Protein AF-A0A7S3ATC3-F1 (afdb_monomer)

Nearest PDB structures (foldseek):
  3syk-assembly1_A  TM=8.216E-01  e=3.399E-05  Cereibacter sphaeroides
  6uqe-assembly1_F  TM=7.018E-01  e=7.096E-01  Escherichia coli K-12

Mean predicted aligned error: 8.04 Å

InterPro domains:
  IPR000641 CbxX/CfxQ [PR00819] (24-36)
  IPR000641 CbxX/CfxQ [PR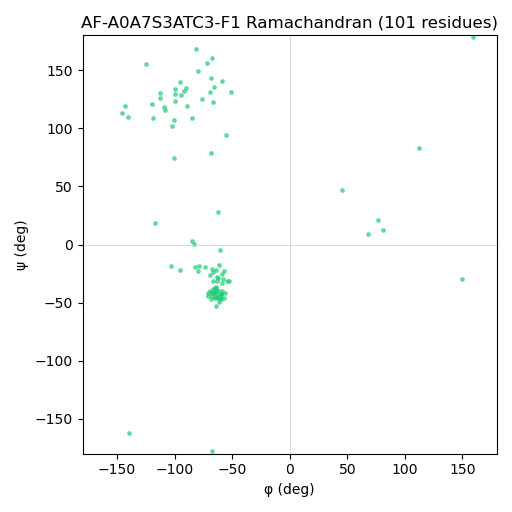00819] (60-79)
  IPR027417 P-loop containing nucleoside triphosphate hydrolase [G3DSA:3.40.50.300] (1-72)
  IPR027417 P-loop containing nucleoside triphosphate hydrolase [SSF52540] (2-89)
  IPR050773 CbxX/CfxQ RuBisCO activation and ESX secretion [PTHR43392] (1-90)

Secondary structure (DSSP, 8-state):
--SSEEEETTGGGGG-TT-S-THHHHHHHHHHHHHHHT-SEEEE---HHHHHHHHHH-HHHHHH-------PPPPHHHHHHHHHHHHHHTTPPPSSS--TTT-

Structure (mmCIF, N/CA/C/O backbone):
data_AF-A0A7S3ATC3-F1
#
_entry.id   AF-A0A7S3ATC3-F1
#
loop_
_atom_site.group_PDB
_atom_site.id
_atom_site.type_symbol
_atom_site.label_atom_id
_atom_site.label_alt_id
_atom_site.label_comp_id
_atom_sit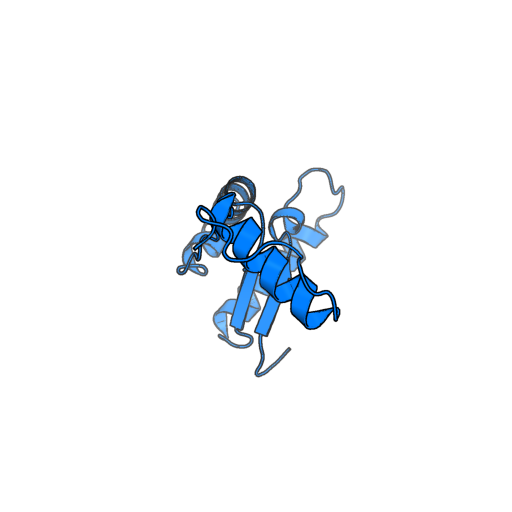e.label_asym_id
_atom_site.label_entity_id
_atom_site.label_seq_id
_atom_site.pdbx_PDB_ins_code
_atom_site.Cartn_x
_atom_site.Cartn_y
_atom_site.Cartn_z
_atom_site.occupancy
_atom_site.B_iso_or_equiv
_atom_site.auth_seq_id
_atom_site.auth_comp_id
_atom_site.auth_asym_id
_atom_site.auth_atom_id
_atom_site.pdbx_PDB_model_num
ATOM 1 N N . ALA A 1 1 ? -18.233 -1.945 -2.137 1.00 55.66 1 ALA A N 1
ATOM 2 C CA . ALA A 1 1 ? -17.983 -2.791 -3.324 1.00 55.66 1 ALA A CA 1
ATOM 3 C C . ALA A 1 1 ? -18.061 -4.242 -2.872 1.00 55.66 1 ALA A C 1
ATOM 5 O O . ALA A 1 1 ? -17.226 -4.616 -2.073 1.00 55.66 1 ALA A O 1
ATOM 6 N N . LYS A 1 2 ? -19.080 -5.019 -3.261 1.00 69.25 2 LYS A N 1
ATOM 7 C CA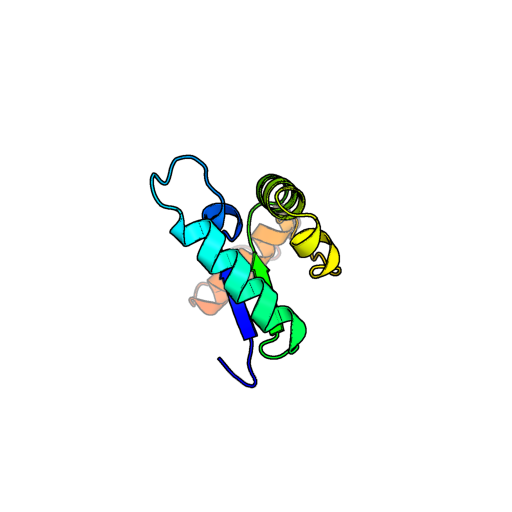 . LYS A 1 2 ? -19.225 -6.413 -2.793 1.00 69.25 2 LYS A CA 1
ATOM 8 C C . LYS A 1 2 ? -18.628 -7.391 -3.805 1.00 69.25 2 LYS A C 1
ATOM 10 O O . LYS A 1 2 ? -18.806 -7.193 -5.006 1.00 69.25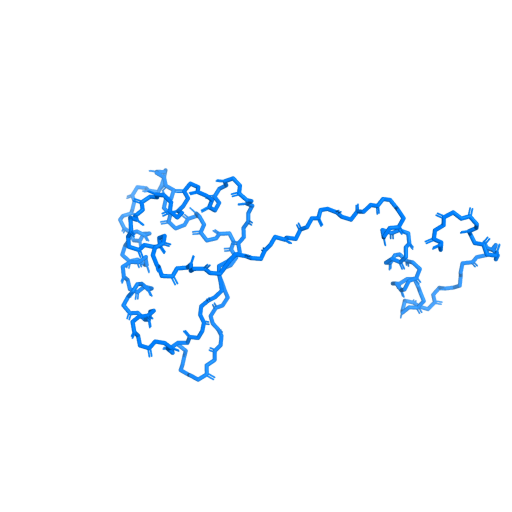 2 LYS A O 1
ATOM 15 N N . GLY A 1 3 ? -17.947 -8.421 -3.322 1.00 80.44 3 GLY A N 1
ATOM 16 C CA . GLY A 1 3 ? -17.284 -9.477 -4.084 1.00 80.44 3 GLY A CA 1
ATOM 17 C C . GLY A 1 3 ? -15.949 -9.089 -4.728 1.00 80.44 3 GLY A C 1
ATOM 18 O O . GLY A 1 3 ? -15.560 -9.724 -5.706 1.00 80.44 3 GLY A O 1
ATOM 19 N N . GLY A 1 4 ? -15.269 -8.042 -4.247 1.00 87.38 4 GLY A N 1
ATOM 20 C CA . GLY A 1 4 ? -14.097 -7.468 -4.921 1.00 87.38 4 GLY A CA 1
ATOM 21 C C . GLY A 1 4 ? -12.952 -7.063 -3.995 1.00 87.38 4 GLY A C 1
ATOM 22 O O . GLY A 1 4 ? -12.873 -7.486 -2.844 1.00 87.38 4 GLY A O 1
ATOM 23 N N . VAL A 1 5 ? -12.061 -6.226 -4.528 1.00 90.62 5 VAL A N 1
ATOM 24 C CA . VAL A 1 5 ? -10.940 -5.632 -3.793 1.00 90.62 5 VAL A CA 1
ATOM 25 C C . VAL A 1 5 ? -11.166 -4.128 -3.675 1.00 90.62 5 VAL A C 1
ATOM 27 O O . VAL A 1 5 ? -11.446 -3.466 -4.676 1.00 90.62 5 VAL A O 1
ATOM 30 N N . LEU A 1 6 ? -11.033 -3.593 -2.465 1.00 91.12 6 LEU A N 1
ATOM 31 C CA . LEU A 1 6 ? -10.932 -2.163 -2.205 1.00 91.12 6 LEU A CA 1
ATOM 32 C C . LEU A 1 6 ? -9.458 -1.820 -1.981 1.00 91.12 6 LEU A C 1
ATOM 34 O O . LEU A 1 6 ? -8.889 -2.175 -0.952 1.00 91.12 6 LEU A O 1
ATOM 38 N N . PHE A 1 7 ? -8.843 -1.154 -2.956 1.00 93.06 7 PHE A N 1
ATOM 39 C CA . PHE A 1 7 ? -7.469 -0.668 -2.858 1.00 93.06 7 PHE A CA 1
ATOM 40 C C . PHE A 1 7 ? -7.476 0.821 -2.511 1.00 93.06 7 PHE A C 1
ATOM 42 O O . PHE A 1 7 ? -8.091 1.610 -3.231 1.00 93.06 7 PHE A O 1
ATOM 49 N N . ILE A 1 8 ? -6.807 1.190 -1.421 1.00 92.06 8 ILE A N 1
ATOM 50 C CA . ILE A 1 8 ? -6.686 2.573 -0.955 1.00 92.06 8 ILE A CA 1
ATOM 51 C C . ILE A 1 8 ? -5.206 2.938 -0.973 1.00 92.06 8 ILE A C 1
ATOM 53 O O . ILE A 1 8 ? -4.432 2.431 -0.159 1.00 92.06 8 ILE A O 1
ATOM 57 N N . ASP A 1 9 ? -4.830 3.795 -1.918 1.00 95.00 9 ASP A N 1
ATOM 58 C CA . ASP A 1 9 ? -3.488 4.367 -1.970 1.00 95.00 9 ASP A CA 1
ATOM 59 C C . ASP A 1 9 ? -3.355 5.527 -0.980 1.00 95.00 9 ASP A C 1
ATOM 61 O O . ASP A 1 9 ? -4.339 6.207 -0.684 1.00 95.00 9 ASP A O 1
ATOM 65 N N . GLU A 1 10 ? -2.146 5.723 -0.462 1.00 93.88 10 GLU A N 1
ATOM 66 C CA . GLU A 1 10 ? -1.817 6.719 0.564 1.00 93.88 10 GLU A CA 1
ATOM 67 C C . GLU A 1 10 ? -2.829 6.748 1.732 1.00 93.88 10 GLU A C 1
ATOM 69 O O . GLU A 1 10 ? -3.298 7.804 2.164 1.00 93.88 10 GLU A O 1
ATOM 74 N N . ALA A 1 11 ? -3.184 5.574 2.269 1.00 91.94 11 ALA A N 1
ATOM 75 C CA . ALA A 1 11 ? -4.275 5.424 3.243 1.00 91.94 11 ALA A CA 1
ATOM 76 C C . ALA A 1 11 ? -4.095 6.249 4.535 1.00 91.94 11 ALA A C 1
ATOM 78 O O . ALA A 1 11 ? -5.074 6.636 5.173 1.00 91.94 11 ALA A O 1
ATOM 79 N N . TYR A 1 12 ? -2.851 6.574 4.896 1.00 89.31 12 TYR A N 1
ATOM 80 C CA . TYR A 1 12 ? -2.517 7.438 6.032 1.00 89.31 12 TYR A CA 1
ATOM 81 C C . TYR A 1 12 ? -3.074 8.866 5.910 1.00 89.31 12 TYR A C 1
ATOM 83 O O . TYR A 1 12 ? -3.189 9.570 6.913 1.00 89.31 12 TYR A O 1
ATOM 91 N N . THR A 1 13 ? -3.463 9.294 4.705 1.00 88.62 13 THR A N 1
ATOM 92 C CA . THR A 1 13 ? -4.099 10.597 4.473 1.00 88.62 13 THR A CA 1
ATOM 93 C C . THR A 1 13 ? -5.464 10.728 5.154 1.00 88.62 13 THR A C 1
ATOM 95 O O . THR A 1 13 ? -5.887 11.843 5.456 1.00 88.62 13 THR A O 1
ATOM 98 N N . LEU A 1 14 ? -6.122 9.605 5.474 1.00 84.50 14 LEU A N 1
ATOM 99 C CA . LEU A 1 14 ? -7.420 9.570 6.154 1.00 84.50 14 LEU A CA 1
ATOM 100 C C . LEU A 1 14 ? -7.369 10.073 7.604 1.00 84.50 14 LEU A C 1
ATOM 102 O O . LEU A 1 14 ? -8.399 10.463 8.143 1.00 84.50 14 LEU A O 1
ATOM 106 N N . THR A 1 15 ? -6.197 10.077 8.242 1.00 78.12 15 THR A N 1
ATOM 107 C CA . THR A 1 15 ? -6.034 10.468 9.656 1.00 78.12 15 THR A CA 1
ATOM 108 C C . THR A 1 15 ? -5.157 11.710 9.833 1.00 78.12 15 THR A C 1
ATOM 110 O O . THR A 1 15 ? -4.604 11.921 10.913 1.00 78.12 15 THR A O 1
ATOM 113 N N . LEU A 1 16 ? -4.956 12.517 8.783 1.00 74.25 16 LEU A N 1
ATOM 114 C CA . LEU A 1 16 ? -4.094 13.698 8.866 1.00 74.25 16 LEU A CA 1
ATOM 115 C C . LEU A 1 16 ? -4.715 14.798 9.760 1.00 74.25 16 LEU A C 1
ATOM 117 O O . LEU A 1 16 ? -5.870 15.171 9.542 1.00 74.25 16 LEU A O 1
ATOM 121 N N . PRO A 1 17 ? -3.955 15.373 10.718 1.00 61.53 17 PRO A N 1
ATOM 122 C CA . PRO A 1 17 ? -4.475 16.356 11.678 1.00 61.53 17 PRO A CA 1
ATOM 123 C C . PRO A 1 17 ? -4.909 17.695 11.065 1.00 61.53 17 PRO A C 1
ATOM 125 O O . PRO A 1 17 ? -5.717 18.399 11.660 1.00 61.53 17 PRO A O 1
ATOM 128 N N . ASP A 1 18 ? -4.370 18.058 9.897 1.00 59.12 18 ASP A N 1
ATOM 129 C CA . ASP A 1 18 ? -4.593 19.369 9.261 1.00 59.12 18 ASP A CA 1
ATOM 130 C C . ASP A 1 18 ? -5.895 19.451 8.449 1.00 59.12 18 ASP A C 1
ATOM 132 O O . ASP A 1 18 ? -6.211 20.492 7.865 1.00 59.12 18 ASP A O 1
ATOM 136 N N . SER A 1 19 ? -6.684 18.374 8.400 1.00 56.75 19 SER A N 1
ATOM 137 C CA . SER A 1 19 ? -8.054 18.484 7.918 1.00 56.75 19 SER A CA 1
ATOM 138 C C . SER A 1 19 ? -8.936 18.919 9.085 1.00 56.75 19 SER A C 1
ATOM 140 O O . SER A 1 19 ? -9.190 18.151 10.003 1.00 56.75 19 SER A O 1
ATOM 142 N N . ASP A 1 20 ? -9.414 20.161 9.039 1.00 52.78 20 ASP A N 1
ATOM 143 C CA . ASP A 1 20 ? -10.393 20.791 9.949 1.00 52.78 20 ASP A CA 1
ATOM 144 C C . ASP A 1 20 ? -11.781 20.082 9.921 1.00 52.78 20 ASP A C 1
ATOM 146 O O . ASP A 1 20 ? -12.841 20.701 10.026 1.00 52.78 20 ASP A O 1
ATOM 150 N N . ARG A 1 21 ? -11.804 18.779 9.617 1.00 55.97 21 ARG A N 1
ATOM 151 C CA . ARG A 1 21 ? -12.959 18.000 9.187 1.00 55.97 21 ARG A CA 1
ATOM 152 C C . ARG A 1 21 ? -12.874 16.565 9.712 1.00 55.97 21 ARG A C 1
ATOM 154 O O . ARG A 1 21 ? -12.092 15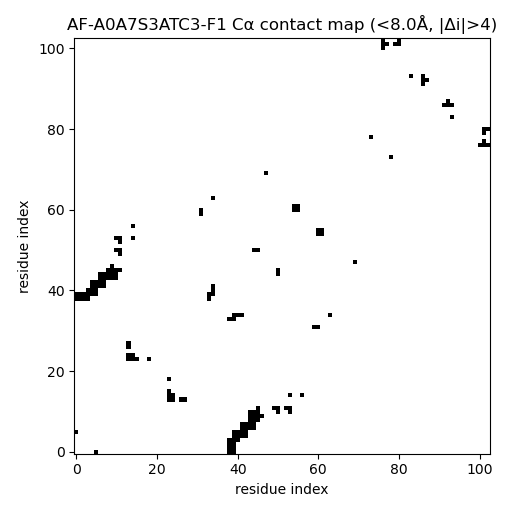.764 9.215 1.00 55.97 21 ARG A O 1
ATOM 161 N N . ASP A 1 22 ? -13.793 16.216 10.608 1.00 63.88 22 ASP A N 1
ATOM 162 C CA . ASP A 1 22 ? -13.957 14.880 11.213 1.00 63.88 22 ASP A CA 1
ATOM 163 C C . ASP A 1 22 ? -14.258 13.732 10.218 1.00 63.88 22 ASP A C 1
ATOM 165 O O . ASP A 1 22 ? -14.292 12.563 10.603 1.00 63.88 22 ASP A O 1
ATOM 169 N N . PHE A 1 23 ? -14.449 14.024 8.924 1.00 73.31 23 PHE A N 1
ATOM 170 C CA . PHE A 1 23 ? -14.814 13.027 7.907 1.00 73.31 23 PHE A CA 1
ATOM 171 C C . PHE A 1 23 ? -13.756 11.936 7.699 1.00 73.31 23 PHE A C 1
ATOM 173 O O . PHE A 1 23 ? -14.099 10.826 7.302 1.00 73.31 23 PHE A O 1
ATOM 180 N N . GLY A 1 24 ? -12.476 12.237 7.940 1.00 76.94 24 GLY A N 1
ATOM 181 C CA . GLY A 1 24 ? -11.402 11.249 7.808 1.00 76.94 24 GLY A CA 1
ATOM 182 C C . GLY A 1 24 ? -11.533 10.118 8.828 1.00 76.94 24 GLY A C 1
ATOM 183 O O . GLY A 1 24 ? -11.433 8.941 8.482 1.00 76.94 24 GLY A O 1
ATOM 184 N N . GLN A 1 25 ? -11.874 10.473 10.069 1.00 77.94 25 GLN A N 1
ATOM 185 C CA . GLN A 1 25 ? -12.116 9.497 11.124 1.00 77.94 25 GLN A CA 1
ATOM 186 C C . GLN A 1 25 ? -13.396 8.690 10.865 1.00 77.94 25 GLN A C 1
ATOM 188 O O . GLN A 1 25 ? -13.387 7.474 11.029 1.00 77.94 25 GLN A O 1
ATOM 193 N N . GLU A 1 26 ? -14.464 9.335 10.386 1.00 82.31 26 GLU A N 1
ATOM 194 C CA . GLU A 1 26 ? -15.709 8.652 10.002 1.00 82.31 26 GLU A CA 1
ATOM 195 C C . GLU A 1 26 ? -15.484 7.647 8.857 1.00 82.31 26 GLU A C 1
ATOM 197 O O . GLU A 1 26 ? -15.988 6.525 8.898 1.00 82.31 26 GLU A O 1
ATOM 202 N N . ALA A 1 27 ? -14.658 7.999 7.865 1.00 83.94 27 ALA A N 1
ATOM 203 C CA . ALA A 1 27 ? -14.286 7.089 6.783 1.00 83.94 27 ALA A CA 1
ATOM 204 C C . ALA A 1 27 ? -13.501 5.866 7.290 1.00 83.94 27 ALA A C 1
ATOM 206 O O . ALA A 1 27 ? -13.709 4.754 6.803 1.00 83.94 27 ALA A O 1
ATOM 207 N N . VAL A 1 28 ? -12.620 6.052 8.279 1.00 83.62 28 VAL A N 1
ATOM 208 C CA . VAL A 1 28 ? -11.907 4.947 8.938 1.00 83.62 28 VAL A CA 1
ATOM 209 C C . VAL A 1 28 ? -12.877 4.050 9.706 1.00 83.62 28 VAL A C 1
ATOM 211 O O . VAL A 1 28 ? -12.752 2.827 9.640 1.00 83.62 28 VAL A O 1
ATOM 214 N N . ASP A 1 29 ? -13.854 4.623 10.402 1.00 84.25 29 ASP A N 1
ATOM 215 C CA . ASP A 1 29 ? -14.837 3.862 11.179 1.00 84.25 29 ASP A CA 1
ATOM 216 C C . ASP A 1 29 ? -15.765 3.027 10.276 1.00 84.25 29 ASP A C 1
ATOM 218 O O . ASP A 1 29 ? -16.056 1.863 10.577 1.00 84.25 29 ASP A O 1
ATOM 222 N N . GLU A 1 30 ? -16.167 3.570 9.125 1.00 85.31 30 GLU A N 1
ATOM 223 C CA . GLU A 1 30 ? -16.927 2.821 8.119 1.00 85.31 30 GLU A CA 1
ATOM 224 C C . GLU A 1 30 ? -16.072 1.710 7.490 1.00 85.31 30 GLU A C 1
ATOM 226 O O . GLU A 1 30 ? -16.500 0.556 7.420 1.00 85.31 30 GLU A O 1
ATOM 231 N N . LEU A 1 31 ? -14.816 2.007 7.132 1.00 84.69 31 LEU A N 1
ATOM 232 C CA . LEU A 1 31 ? -13.871 1.005 6.627 1.00 84.69 31 LEU A CA 1
ATOM 233 C C . LEU A 1 31 ? -13.700 -0.155 7.619 1.00 84.69 31 LEU A C 1
ATOM 235 O O . LEU A 1 31 ? -13.676 -1.326 7.242 1.00 84.69 31 LEU A O 1
ATOM 239 N N . MET A 1 32 ? -13.608 0.165 8.907 1.00 82.75 32 MET A N 1
ATOM 240 C CA . MET A 1 32 ? -13.508 -0.808 9.990 1.00 82.75 32 MET A CA 1
ATOM 241 C C . MET A 1 32 ? -14.748 -1.698 10.115 1.00 82.75 32 MET A C 1
ATOM 243 O O . MET A 1 32 ? -14.615 -2.862 10.509 1.00 82.75 32 MET A O 1
ATOM 247 N N . SER A 1 33 ? -15.925 -1.174 9.775 1.00 82.31 33 SER A N 1
ATOM 248 C CA . SER A 1 33 ? -17.177 -1.932 9.733 1.00 82.31 33 SER A CA 1
ATOM 249 C C . SER A 1 33 ? -17.188 -2.920 8.565 1.00 82.31 33 SER A C 1
ATOM 251 O O . SER A 1 33 ? -17.527 -4.089 8.762 1.00 82.31 33 SER A O 1
ATOM 253 N N . ASP A 1 34 ? -16.712 -2.504 7.390 1.00 78.75 34 ASP A N 1
ATOM 254 C CA . ASP A 1 34 ? -16.575 -3.377 6.219 1.00 78.75 34 ASP A CA 1
ATOM 255 C C . ASP A 1 34 ? -15.564 -4.515 6.451 1.00 78.75 34 ASP A C 1
ATOM 257 O O . ASP A 1 34 ? -15.844 -5.667 6.105 1.00 78.75 34 ASP A O 1
ATOM 261 N N . LEU A 1 35 ? -14.438 -4.249 7.129 1.00 82.69 35 LEU A N 1
ATOM 262 C CA . LEU A 1 35 ? -13.427 -5.269 7.463 1.00 82.69 35 LEU A CA 1
ATOM 263 C C . LEU A 1 35 ? -13.990 -6.441 8.284 1.00 82.69 35 LEU A C 1
ATOM 265 O O . LEU A 1 35 ? -13.493 -7.561 8.172 1.00 82.69 35 LEU A O 1
ATOM 269 N N . LEU A 1 36 ? -15.029 -6.215 9.097 1.00 76.06 36 LEU A N 1
ATOM 270 C CA . LEU A 1 36 ? -15.683 -7.279 9.874 1.00 76.06 36 LEU A CA 1
ATOM 271 C C . LEU A 1 36 ? -16.465 -8.259 8.996 1.00 76.06 36 LEU A C 1
ATOM 273 O O . LEU A 1 36 ? -16.667 -9.408 9.388 1.00 76.06 36 LEU A O 1
ATOM 277 N N . THR A 1 37 ? -16.926 -7.809 7.831 1.00 81.25 37 THR A N 1
ATOM 278 C CA . THR A 1 37 ? -17.693 -8.644 6.902 1.00 81.25 37 THR A CA 1
ATOM 279 C C . THR A 1 37 ? -16.792 -9.519 6.032 1.00 81.25 37 THR A C 1
ATOM 281 O O . THR A 1 37 ? -17.258 -10.522 5.492 1.00 81.25 37 THR A O 1
ATOM 284 N N . GLY A 1 38 ? -15.508 -9.154 5.912 1.00 78.56 38 GLY A N 1
ATOM 285 C CA . GLY A 1 38 ? -14.549 -9.801 5.015 1.00 78.56 38 GLY A CA 1
ATOM 286 C C . GLY A 1 38 ? -14.838 -9.573 3.527 1.00 78.56 38 GLY A C 1
ATOM 287 O O . GLY A 1 38 ? -14.214 -10.225 2.691 1.00 78.56 38 GLY A O 1
ATOM 288 N N . ASP A 1 39 ? -15.779 -8.686 3.190 1.00 83.06 39 ASP A N 1
ATOM 289 C CA . ASP A 1 39 ? -16.160 -8.358 1.819 1.00 83.06 39 ASP A CA 1
ATOM 290 C C . ASP A 1 39 ? -16.425 -6.845 1.669 1.00 83.06 39 ASP A C 1
ATOM 292 O O . ASP A 1 39 ? -17.445 -6.359 2.164 1.00 83.06 39 ASP A O 1
ATOM 296 N N . PRO A 1 40 ? -15.566 -6.088 0.958 1.00 86.50 40 PRO A N 1
ATOM 297 C CA . PRO A 1 40 ? -14.469 -6.537 0.089 1.00 86.50 40 PRO A CA 1
ATOM 298 C C . PRO A 1 40 ? -13.177 -6.904 0.832 1.00 86.50 40 PRO A C 1
ATOM 300 O O . PRO A 1 40 ? -12.976 -6.550 1.992 1.00 86.50 40 PRO A O 1
ATOM 303 N N . VAL A 1 41 ? -12.240 -7.538 0.114 1.00 88.44 41 VAL A N 1
ATOM 304 C CA . VAL A 1 41 ? -10.835 -7.589 0.551 1.00 88.44 41 VAL A CA 1
ATOM 305 C C . VAL A 1 41 ? -10.267 -6.174 0.481 1.00 88.44 41 VAL A C 1
ATOM 307 O O . VAL A 1 41 ? -10.267 -5.560 -0.584 1.00 88.44 41 VAL A O 1
ATOM 310 N N . VAL A 1 42 ? -9.767 -5.656 1.599 1.00 90.81 42 VAL A N 1
ATOM 311 C CA . VAL A 1 42 ? -9.190 -4.308 1.674 1.00 90.81 42 VAL A CA 1
ATOM 312 C C . VAL A 1 42 ? -7.668 -4.385 1.606 1.00 90.81 42 VAL A C 1
ATOM 314 O O . VAL A 1 42 ? -7.045 -5.119 2.371 1.00 90.81 42 VAL A O 1
ATOM 317 N N . ILE A 1 43 ? -7.069 -3.600 0.712 1.00 92.56 43 ILE A N 1
ATOM 318 C CA . I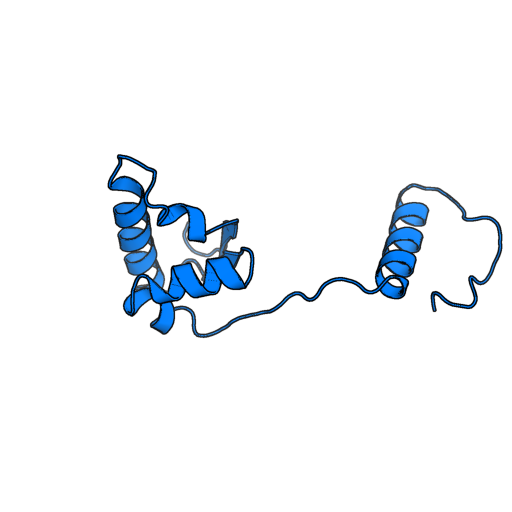LE A 1 43 ? -5.620 -3.419 0.596 1.00 92.56 43 ILE A CA 1
ATOM 319 C C . ILE A 1 43 ? -5.311 -1.943 0.827 1.00 92.56 43 ILE A C 1
ATOM 321 O O . ILE A 1 43 ? -5.787 -1.083 0.086 1.00 92.56 43 ILE A O 1
ATOM 325 N N . LEU A 1 44 ? -4.496 -1.666 1.841 1.00 93.88 44 LEU A N 1
ATOM 326 C CA . LEU A 1 44 ? -3.965 -0.333 2.100 1.00 93.88 44 LEU A CA 1
ATOM 327 C C . LEU A 1 44 ? -2.543 -0.242 1.559 1.00 93.88 44 LEU A C 1
ATOM 329 O O . LEU A 1 44 ? -1.730 -1.134 1.808 1.00 93.88 44 LEU A O 1
ATOM 333 N N . ALA A 1 45 ? -2.252 0.837 0.847 1.00 95.44 45 ALA A N 1
ATOM 334 C CA . ALA A 1 45 ? -0.929 1.143 0.334 1.00 95.44 45 ALA A CA 1
ATOM 335 C C . ALA A 1 45 ? -0.472 2.526 0.803 1.00 95.44 45 ALA A C 1
ATOM 337 O O . ALA A 1 45 ? -1.272 3.390 1.167 1.00 95.44 45 ALA A O 1
ATOM 338 N N . GLY A 1 46 ? 0.843 2.702 0.835 1.00 95.44 46 GLY A N 1
ATOM 339 C CA . GLY A 1 46 ? 1.486 3.932 1.260 1.00 95.44 46 GLY A CA 1
ATOM 340 C C . GLY A 1 46 ? 2.933 3.693 1.665 1.00 95.44 46 GLY A C 1
ATOM 341 O O . GLY A 1 46 ? 3.431 2.563 1.648 1.00 95.44 46 GLY A O 1
ATOM 342 N N . TYR A 1 47 ? 3.602 4.773 2.048 1.00 94.56 47 TYR A N 1
ATOM 343 C CA . TYR A 1 47 ? 4.974 4.721 2.529 1.00 94.56 47 TYR A CA 1
ATOM 344 C C . TYR A 1 47 ? 5.072 4.003 3.890 1.00 94.56 47 TYR A C 1
ATOM 346 O O . TYR A 1 47 ? 4.164 4.124 4.720 1.00 94.56 47 TYR A O 1
ATOM 354 N N . PRO A 1 48 ? 6.145 3.225 4.141 1.00 93.25 48 PRO A N 1
ATOM 355 C CA . PRO A 1 48 ? 6.223 2.356 5.316 1.00 93.25 48 PRO A CA 1
ATOM 356 C C . PRO A 1 48 ? 6.110 3.079 6.664 1.00 93.25 48 PRO A C 1
ATOM 358 O O . PRO A 1 48 ? 5.468 2.563 7.584 1.00 93.25 48 PRO A O 1
ATOM 361 N N . GLU A 1 49 ? 6.727 4.254 6.805 1.00 92.88 49 GLU A N 1
ATOM 362 C CA . GLU A 1 49 ? 6.741 5.002 8.068 1.00 92.88 49 GLU A CA 1
ATOM 363 C C . GLU A 1 49 ? 5.354 5.587 8.370 1.00 92.88 49 GLU A C 1
ATOM 365 O O . GLU A 1 49 ? 4.819 5.437 9.471 1.00 92.88 49 GLU A O 1
ATOM 370 N N . GLU A 1 50 ? 4.721 6.163 7.356 1.00 93.19 50 GLU A N 1
ATOM 371 C CA . GLU A 1 50 ? 3.395 6.757 7.406 1.00 93.19 50 GLU A CA 1
ATOM 372 C C . GLU A 1 50 ? 2.325 5.693 7.654 1.00 93.19 50 GLU A C 1
ATOM 374 O O . GLU A 1 50 ? 1.443 5.891 8.488 1.00 93.19 50 GLU A O 1
ATOM 379 N N . MET A 1 51 ? 2.438 4.524 7.015 1.00 92.94 51 MET A N 1
ATOM 380 C CA . MET A 1 51 ? 1.556 3.381 7.268 1.00 92.94 51 MET A CA 1
ATOM 381 C C . MET A 1 51 ? 1.717 2.830 8.685 1.00 92.94 51 MET A C 1
ATOM 383 O O . MET A 1 51 ? 0.728 2.456 9.316 1.00 92.94 51 MET A O 1
ATOM 387 N N . THR A 1 52 ? 2.941 2.817 9.217 1.00 91.00 52 THR A N 1
ATOM 388 C CA . THR A 1 52 ? 3.188 2.428 10.612 1.00 91.00 52 THR A CA 1
ATOM 389 C C . THR A 1 52 ? 2.485 3.389 11.571 1.00 91.00 52 THR A C 1
ATOM 391 O O . THR A 1 52 ? 1.801 2.947 12.495 1.00 91.00 52 THR A O 1
ATOM 394 N N . SER A 1 53 ? 2.597 4.698 11.323 1.00 89.19 53 SER A N 1
ATOM 395 C CA . SER A 1 53 ? 1.904 5.731 12.100 1.00 89.19 53 SER A CA 1
ATOM 396 C C . SER A 1 53 ? 0.377 5.608 11.992 1.00 89.19 53 SER A C 1
ATOM 398 O O . SER A 1 53 ? -0.324 5.595 13.004 1.00 89.19 53 SER A O 1
ATOM 400 N N . PHE A 1 54 ? -0.144 5.419 10.777 1.00 89.19 54 PHE A N 1
ATOM 401 C CA . PHE A 1 54 ? -1.571 5.233 10.515 1.00 89.19 54 PHE A CA 1
ATOM 402 C C . PHE A 1 54 ? -2.143 4.016 11.247 1.00 89.19 54 PHE A C 1
ATOM 404 O O . PHE A 1 54 ? -3.160 4.130 11.928 1.00 89.19 54 PHE A O 1
ATOM 411 N N . LEU A 1 55 ? -1.479 2.858 11.191 1.00 88.88 55 LEU A N 1
ATOM 412 C CA . LEU A 1 55 ? -1.933 1.662 11.908 1.00 88.88 55 LEU A CA 1
ATOM 413 C C . LEU A 1 55 ? -1.839 1.830 13.432 1.00 88.88 55 LEU A C 1
ATOM 415 O O . LEU A 1 55 ? -2.668 1.283 14.159 1.00 88.88 55 LEU A O 1
ATOM 419 N N . ALA A 1 56 ? -0.866 2.605 13.921 1.00 86.81 56 ALA A N 1
ATOM 420 C CA . ALA A 1 56 ? -0.727 2.924 15.340 1.00 86.81 56 ALA A CA 1
ATOM 421 C C . ALA A 1 56 ? -1.774 3.934 15.848 1.00 86.81 56 ALA A C 1
ATOM 423 O O . ALA A 1 56 ? -2.021 3.982 17.054 1.00 86.81 56 ALA A O 1
ATOM 424 N N . SER A 1 57 ? -2.416 4.701 14.957 1.00 80.38 57 SER A N 1
ATOM 425 C CA . SER A 1 57 ? -3.432 5.700 15.325 1.00 80.38 57 SER A CA 1
ATOM 426 C C . SER A 1 57 ? -4.670 5.087 15.994 1.00 80.38 57 SER A C 1
ATOM 428 O O . SER A 1 57 ? -5.301 5.720 16.839 1.00 80.38 57 SER A O 1
ATOM 430 N N . ASN A 1 58 ? -4.998 3.831 15.667 1.00 75.88 58 ASN A N 1
ATOM 431 C CA . ASN A 1 58 ? -6.132 3.111 16.232 1.00 75.88 58 ASN A CA 1
ATOM 432 C C . ASN A 1 58 ? -5.785 1.628 16.428 1.00 75.88 58 ASN A C 1
ATOM 434 O O . ASN A 1 58 ? -5.557 0.889 15.472 1.00 75.88 58 ASN A O 1
ATOM 438 N N . ALA A 1 59 ? -5.830 1.151 17.676 1.00 78.62 59 ALA A N 1
ATOM 439 C CA . ALA A 1 59 ? -5.551 -0.250 18.011 1.00 78.62 59 ALA A CA 1
ATOM 440 C C . ALA A 1 59 ? -6.454 -1.259 17.266 1.00 78.62 59 ALA A C 1
ATOM 442 O O . ALA A 1 59 ? -6.102 -2.432 17.128 1.00 78.62 59 ALA A O 1
ATOM 443 N N . GLY A 1 60 ? -7.628 -0.824 16.803 1.00 83.00 60 GLY A N 1
ATOM 444 C CA . GLY A 1 60 ? -8.528 -1.596 15.959 1.00 83.00 60 GLY A CA 1
ATOM 445 C C . GLY A 1 60 ? -7.976 -1.847 14.555 1.00 83.00 60 GLY A C 1
ATOM 446 O O . GLY A 1 60 ? -8.112 -2.980 14.084 1.00 83.00 60 GLY A O 1
ATOM 447 N N . LEU A 1 61 ? -7.344 -0.842 13.933 1.00 82.69 61 LEU A N 1
ATOM 448 C CA . LEU A 1 61 ? -6.729 -0.938 12.603 1.00 82.69 61 LEU A CA 1
ATOM 449 C C . LEU A 1 61 ? -5.566 -1.931 12.625 1.00 82.69 61 LEU A C 1
ATOM 451 O O . LEU A 1 61 ? -5.580 -2.907 11.879 1.00 82.69 61 LEU A O 1
ATOM 455 N N . ALA A 1 62 ? -4.622 -1.754 13.555 1.00 83.81 62 ALA A N 1
ATOM 456 C CA . ALA A 1 62 ? -3.456 -2.633 13.683 1.00 83.81 62 ALA A CA 1
ATOM 457 C C . ALA A 1 62 ? -3.818 -4.124 13.838 1.00 83.81 62 ALA A C 1
ATOM 459 O O . ALA A 1 62 ? -3.077 -4.989 13.388 1.00 83.81 62 ALA A O 1
ATOM 460 N N . ARG A 1 63 ? -4.961 -4.442 14.464 1.00 85.88 63 ARG A N 1
ATOM 461 C CA . ARG A 1 63 ? -5.418 -5.832 14.653 1.00 85.88 63 ARG A CA 1
ATOM 462 C C . ARG A 1 63 ? -6.083 -6.449 13.427 1.00 85.88 63 ARG A C 1
ATOM 464 O O . ARG A 1 63 ? -6.192 -7.663 13.373 1.00 85.88 63 ARG A O 1
ATOM 471 N N . ARG A 1 64 ? -6.610 -5.642 12.505 1.00 86.94 64 ARG A N 1
ATOM 472 C CA . ARG A 1 64 ? -7.342 -6.134 11.321 1.00 86.94 64 ARG A CA 1
ATOM 473 C C . ARG A 1 64 ? -6.451 -6.243 10.090 1.00 86.94 64 ARG A C 1
ATOM 475 O O . ARG A 1 64 ? -6.757 -7.020 9.194 1.00 86.94 64 ARG A O 1
ATOM 482 N N . PHE A 1 65 ? -5.340 -5.514 10.073 1.00 87.38 65 PHE A N 1
ATOM 483 C CA . PHE A 1 65 ? -4.316 -5.601 9.036 1.00 87.38 65 PHE A CA 1
ATOM 484 C C . PHE A 1 65 ? -3.132 -6.442 9.524 1.00 87.38 65 PHE A C 1
ATOM 486 O O . PHE A 1 65 ? -2.076 -5.923 9.867 1.00 87.38 65 PHE A O 1
ATOM 493 N N . GLU A 1 66 ? -3.325 -7.763 9.575 1.00 81.75 66 GLU A N 1
ATOM 494 C CA . GLU A 1 66 ? -2.307 -8.719 10.048 1.00 81.75 66 GLU A CA 1
ATOM 495 C C . GLU A 1 66 ? -1.222 -9.024 9.000 1.00 81.75 66 GLU A C 1
ATOM 497 O O . GLU A 1 66 ? -0.146 -9.529 9.328 1.00 81.75 66 GLU A O 1
ATOM 502 N N . HIS A 1 67 ? -1.501 -8.740 7.726 1.00 88.56 67 HIS A N 1
ATOM 503 C CA . HIS A 1 67 ? -0.601 -9.020 6.615 1.00 88.56 67 HIS A CA 1
ATOM 504 C C . HIS A 1 67 ? -0.008 -7.730 6.057 1.00 88.56 67 HIS A C 1
ATOM 506 O O . HIS A 1 67 ? -0.717 -6.918 5.465 1.00 88.56 67 HIS A O 1
ATOM 512 N N . THR A 1 68 ? 1.311 -7.594 6.181 1.00 90.75 68 THR A N 1
ATOM 513 C CA . THR A 1 68 ? 2.076 -6.492 5.591 1.00 90.75 68 THR A CA 1
ATOM 514 C C . THR A 1 68 ? 2.981 -7.033 4.496 1.00 90.75 68 THR A C 1
ATOM 516 O O . THR A 1 68 ? 3.771 -7.949 4.726 1.00 90.75 68 THR A O 1
ATOM 519 N N . LEU A 1 69 ? 2.874 -6.452 3.303 1.00 94.19 69 LEU A N 1
ATOM 520 C CA . LEU A 1 69 ? 3.763 -6.724 2.179 1.00 94.19 69 LEU A CA 1
ATOM 521 C C . LEU A 1 69 ? 4.644 -5.498 1.950 1.00 94.19 69 LEU A C 1
ATOM 523 O O . LEU A 1 69 ? 4.139 -4.422 1.641 1.00 94.19 69 LEU A O 1
ATOM 527 N N . SER A 1 70 ? 5.957 -5.666 2.096 1.00 93.88 70 SER A N 1
ATOM 528 C CA . SER A 1 70 ? 6.926 -4.598 1.843 1.00 93.88 70 SER A CA 1
ATOM 529 C C . SER A 1 70 ? 7.462 -4.696 0.420 1.00 93.88 70 SER A C 1
ATOM 531 O O . SER A 1 70 ? 7.956 -5.748 0.012 1.00 93.88 70 SER A O 1
ATOM 533 N N . PHE A 1 71 ? 7.408 -3.585 -0.311 1.00 94.12 71 PHE A N 1
ATOM 534 C CA . PHE A 1 71 ? 7.988 -3.451 -1.644 1.00 94.12 71 PHE A CA 1
ATOM 535 C C . PHE A 1 71 ? 9.301 -2.671 -1.523 1.00 94.12 71 PHE A C 1
ATOM 537 O O . PHE A 1 71 ? 9.255 -1.459 -1.326 1.00 94.12 71 PHE A O 1
ATOM 544 N N . PRO A 1 72 ? 10.467 -3.341 -1.556 1.00 93.44 72 PRO A N 1
ATOM 545 C CA . PRO A 1 72 ? 11.746 -2.651 -1.477 1.00 93.44 72 PRO A CA 1
ATOM 546 C C . PRO A 1 72 ? 12.036 -1.887 -2.771 1.00 93.44 72 PRO A C 1
ATOM 548 O O . PRO A 1 72 ? 11.561 -2.262 -3.847 1.00 93.44 72 PRO A O 1
ATOM 551 N N . ASP A 1 73 ? 12.880 -0.864 -2.666 1.00 94.75 73 ASP A N 1
ATOM 552 C CA . ASP A 1 73 ? 13.387 -0.154 -3.834 1.00 94.75 73 ASP A CA 1
ATOM 553 C C . ASP A 1 73 ? 14.130 -1.103 -4.776 1.00 94.75 73 ASP A C 1
ATOM 555 O O . ASP A 1 73 ? 14.894 -1.982 -4.360 1.00 94.75 73 ASP A O 1
ATOM 559 N N . TYR A 1 74 ? 13.937 -0.887 -6.073 1.00 95.69 74 TYR A N 1
ATOM 560 C CA . TYR A 1 74 ? 14.688 -1.595 -7.096 1.00 95.69 74 TYR A CA 1
ATOM 561 C C . TYR A 1 74 ? 16.168 -1.221 -7.033 1.00 95.69 74 TYR A C 1
ATOM 563 O O . TYR A 1 74 ? 16.536 -0.045 -6.980 1.00 95.69 74 TYR A O 1
ATOM 571 N N . THR A 1 75 ? 17.043 -2.222 -7.129 1.00 96.06 75 THR A N 1
ATOM 572 C CA . THR A 1 75 ? 18.470 -1.952 -7.309 1.00 96.06 75 THR A CA 1
ATOM 573 C C . THR A 1 75 ? 18.722 -1.338 -8.693 1.00 96.06 75 THR A C 1
ATOM 575 O O . THR A 1 75 ? 17.927 -1.544 -9.615 1.00 96.06 75 THR A O 1
ATOM 578 N N . PRO A 1 76 ? 19.861 -0.654 -8.925 1.00 93.88 76 PRO A N 1
ATOM 579 C CA . PRO A 1 76 ? 20.225 -0.185 -10.266 1.00 93.88 76 PRO A CA 1
ATOM 580 C C . PRO A 1 76 ? 20.196 -1.294 -11.330 1.00 93.88 76 PRO A C 1
ATOM 582 O O . PRO A 1 76 ? 19.859 -1.049 -12.488 1.00 93.88 76 PRO A O 1
ATOM 585 N N . ARG A 1 77 ? 20.502 -2.533 -10.928 1.00 90.62 77 ARG A N 1
ATOM 586 C CA . ARG A 1 77 ? 20.406 -3.717 -11.784 1.00 90.62 77 ARG A CA 1
ATOM 587 C C . ARG A 1 77 ? 18.952 -4.053 -12.124 1.00 90.62 77 ARG A C 1
ATOM 589 O O . ARG A 1 77 ? 18.652 -4.278 -13.294 1.00 90.62 77 ARG A O 1
ATOM 596 N N . ASP A 1 78 ? 18.054 -4.065 -11.143 1.00 94.31 78 ASP A N 1
ATOM 597 C CA . ASP A 1 78 ? 16.629 -4.328 -11.384 1.00 94.31 78 ASP A CA 1
ATOM 598 C C . ASP A 1 78 ? 16.011 -3.249 -12.277 1.00 94.31 78 ASP A C 1
ATOM 600 O O . ASP A 1 78 ? 15.306 -3.568 -13.233 1.00 94.31 78 ASP A O 1
ATOM 604 N N . LEU A 1 79 ? 16.361 -1.981 -12.040 1.00 94.88 79 LEU A N 1
ATOM 605 C CA . LEU A 1 79 ? 15.958 -0.861 -12.892 1.00 94.88 79 LEU A CA 1
ATOM 606 C C . LEU A 1 79 ? 16.452 -1.032 -14.331 1.00 94.88 79 LEU A C 1
ATOM 608 O O . LEU A 1 79 ? 15.687 -0.817 -15.269 1.00 94.88 79 LEU A O 1
ATOM 612 N N . GLY A 1 80 ? 17.700 -1.474 -14.518 1.00 92.19 80 GLY A N 1
ATOM 613 C CA . GLY A 1 80 ? 18.237 -1.793 -15.839 1.00 92.19 80 GLY A CA 1
ATOM 614 C C . GLY A 1 80 ? 17.435 -2.889 -16.549 1.00 92.19 80 GLY A C 1
ATOM 615 O O . GLY A 1 80 ? 17.115 -2.750 -17.728 1.00 92.19 80 GLY A O 1
ATOM 616 N N . ARG A 1 81 ? 17.036 -3.948 -15.834 1.00 91.94 81 ARG A N 1
ATOM 617 C CA . ARG A 1 81 ? 16.191 -5.022 -16.389 1.00 91.94 81 ARG A CA 1
ATOM 618 C C . ARG A 1 81 ? 14.798 -4.516 -16.762 1.00 91.94 81 ARG A C 1
ATOM 620 O O . ARG A 1 81 ? 14.321 -4.805 -17.856 1.00 91.94 81 ARG A O 1
ATOM 627 N N . ILE A 1 82 ? 14.168 -3.728 -15.889 1.00 94.19 82 ILE A N 1
ATOM 628 C CA . ILE A 1 82 ? 12.860 -3.108 -16.149 1.00 94.19 82 ILE A CA 1
ATOM 629 C C . ILE A 1 82 ? 12.934 -2.207 -17.384 1.00 94.19 82 ILE A C 1
ATOM 631 O O . ILE A 1 82 ? 12.045 -2.248 -18.233 1.00 94.19 82 ILE A O 1
ATOM 635 N N . PHE A 1 83 ? 14.002 -1.418 -17.511 1.00 93.25 83 PHE A N 1
ATOM 636 C CA . PHE A 1 83 ? 14.220 -0.547 -18.659 1.00 93.25 83 PHE A CA 1
ATOM 637 C C . PHE A 1 83 ? 14.317 -1.332 -19.968 1.00 93.25 83 PHE A C 1
ATOM 639 O O . PHE A 1 83 ? 13.639 -0.979 -20.927 1.00 93.25 83 PHE A O 1
ATOM 646 N N . VAL A 1 84 ? 15.100 -2.417 -20.001 1.00 92.00 84 VAL A N 1
ATOM 647 C CA . VAL A 1 84 ? 15.233 -3.277 -21.189 1.00 92.00 84 VAL A CA 1
ATOM 648 C C . VAL A 1 84 ? 13.870 -3.818 -21.632 1.00 92.00 84 VAL A C 1
ATOM 650 O O . VAL A 1 84 ? 13.540 -3.741 -22.815 1.00 92.00 84 VAL A O 1
ATOM 653 N N . VAL A 1 85 ? 13.055 -4.308 -20.689 1.00 93.88 85 VAL A N 1
ATOM 654 C CA . VAL A 1 85 ? 11.695 -4.797 -20.980 1.00 93.88 85 VAL A CA 1
ATOM 655 C C . VAL A 1 85 ? 10.822 -3.674 -21.545 1.00 93.88 85 VAL A C 1
ATOM 657 O O . VAL A 1 85 ? 10.239 -3.833 -22.615 1.00 93.88 85 VAL A O 1
ATOM 660 N N . LYS A 1 86 ? 10.791 -2.508 -20.888 1.00 95.06 86 LYS A N 1
ATOM 661 C CA . LYS A 1 86 ? 9.983 -1.360 -21.331 1.00 95.06 86 LYS A CA 1
ATOM 662 C C . LYS A 1 86 ? 10.417 -0.807 -22.690 1.00 95.06 86 LYS A C 1
ATOM 664 O O . LYS A 1 86 ? 9.567 -0.393 -23.479 1.00 95.06 86 LYS A O 1
ATOM 669 N N . ALA A 1 87 ? 11.718 -0.791 -22.976 1.00 93.44 87 ALA A N 1
ATOM 670 C CA . ALA A 1 87 ? 12.262 -0.356 -24.259 1.00 93.44 87 ALA A CA 1
ATOM 671 C C . ALA A 1 87 ? 11.814 -1.293 -25.388 1.00 93.44 87 ALA A C 1
ATOM 673 O O . ALA A 1 87 ? 11.319 -0.817 -26.410 1.00 93.44 87 ALA A O 1
ATOM 674 N N . ALA A 1 88 ? 11.898 -2.608 -25.164 1.00 91.81 88 ALA A N 1
ATOM 675 C CA . ALA A 1 88 ? 11.443 -3.613 -26.119 1.00 91.81 88 ALA A CA 1
ATOM 676 C C . ALA A 1 88 ? 9.925 -3.536 -26.371 1.00 91.81 88 ALA A C 1
ATOM 678 O O . ALA A 1 88 ? 9.502 -3.532 -27.525 1.00 91.81 88 ALA A O 1
ATOM 679 N N . GLU A 1 89 ? 9.108 -3.399 -25.317 1.00 94.62 89 GLU A N 1
ATOM 680 C CA . GLU A 1 89 ? 7.652 -3.178 -25.430 1.00 94.62 89 GLU A CA 1
ATOM 681 C C . GLU A 1 89 ? 7.314 -1.910 -26.227 1.00 94.62 89 GLU A C 1
ATOM 683 O O . GLU A 1 89 ? 6.321 -1.866 -26.952 1.00 94.62 89 GLU A O 1
ATOM 688 N N . SER A 1 90 ? 8.1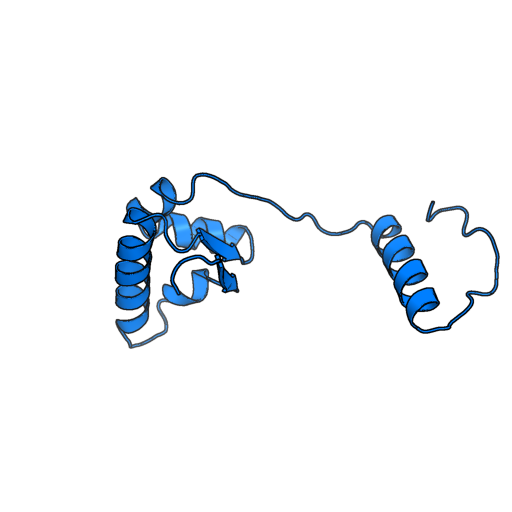68 -0.891 -26.127 1.00 95.38 90 SER A N 1
ATOM 689 C CA . SER A 1 90 ? 8.032 0.378 -26.846 1.00 95.38 90 SER A CA 1
ATOM 690 C C . SER A 1 90 ? 8.613 0.340 -28.270 1.00 95.38 90 SER A C 1
ATOM 692 O O . SER A 1 90 ? 8.614 1.362 -28.953 1.00 95.38 90 SER A O 1
ATOM 694 N N . GLY A 1 91 ? 9.108 -0.815 -28.734 1.00 93.38 91 GLY A N 1
ATOM 695 C CA . GLY A 1 91 ? 9.648 -1.006 -30.083 1.00 93.38 91 GLY A CA 1
ATOM 696 C C . GLY A 1 91 ? 11.093 -0.535 -30.280 1.00 93.38 91 GLY A C 1
ATOM 697 O O . GLY A 1 91 ? 11.551 -0.450 -31.419 1.00 93.38 91 GLY A O 1
ATOM 698 N N . PHE A 1 92 ? 11.821 -0.234 -29.202 1.00 89.81 92 PHE A N 1
ATOM 699 C CA . PHE A 1 92 ? 13.230 0.146 -29.268 1.00 89.81 92 PHE A CA 1
ATOM 700 C C . PHE A 1 92 ? 14.144 -1.075 -29.127 1.00 89.81 92 PHE A C 1
ATOM 702 O O . PHE A 1 92 ? 13.998 -1.883 -28.210 1.00 89.81 92 PHE A O 1
ATOM 709 N N . GLY A 1 93 ? 15.130 -1.172 -30.020 1.00 83.44 93 GLY A N 1
ATOM 710 C CA . GLY A 1 93 ? 16.308 -2.015 -29.836 1.00 83.44 93 GLY A CA 1
ATOM 711 C C . GLY A 1 93 ? 17.409 -1.215 -29.146 1.00 83.44 93 GLY A C 1
ATOM 712 O O . GLY A 1 93 ? 17.652 -0.064 -29.505 1.00 83.44 93 GLY A O 1
ATOM 713 N N . LEU A 1 94 ? 18.059 -1.804 -28.145 1.00 81.88 94 LEU A N 1
ATOM 714 C CA . LEU A 1 94 ? 19.230 -1.206 -27.508 1.00 81.88 94 LEU A CA 1
ATOM 715 C C . LEU A 1 94 ? 20.483 -1.673 -28.261 1.00 81.88 94 LEU A C 1
ATOM 717 O O . LEU A 1 94 ? 20.743 -2.875 -28.333 1.00 81.88 94 LEU A O 1
ATOM 721 N N . ASP A 1 95 ? 21.239 -0.738 -28.841 1.00 77.19 95 ASP A N 1
ATOM 722 C CA . ASP A 1 95 ? 22.505 -1.049 -29.513 1.00 77.19 95 ASP A CA 1
ATOM 723 C C . ASP A 1 95 ? 23.617 -1.298 -28.478 1.00 77.19 95 ASP A C 1
ATOM 725 O O . ASP A 1 95 ? 23.890 -0.456 -27.621 1.00 77.19 95 ASP A O 1
ATOM 729 N N . GLY A 1 96 ? 24.271 -2.462 -28.581 1.00 65.44 96 GLY A N 1
ATOM 730 C CA . GLY A 1 96 ? 25.316 -2.931 -27.662 1.00 65.44 96 GLY A CA 1
ATOM 731 C C . GLY A 1 96 ? 24.876 -4.150 -26.845 1.00 65.44 96 GLY A C 1
ATOM 732 O O . GLY A 1 96 ? 24.431 -4.018 -25.710 1.00 65.44 96 GLY A O 1
ATOM 733 N N . GLY A 1 97 ? 24.997 -5.353 -27.421 1.00 58.25 97 GLY A N 1
ATOM 734 C CA . GLY A 1 97 ? 24.747 -6.605 -26.692 1.00 58.25 97 GLY A CA 1
ATOM 735 C C . GLY A 1 97 ? 25.782 -6.874 -25.590 1.00 58.25 97 GLY A C 1
ATOM 736 O O . GLY A 1 97 ? 26.736 -6.114 -25.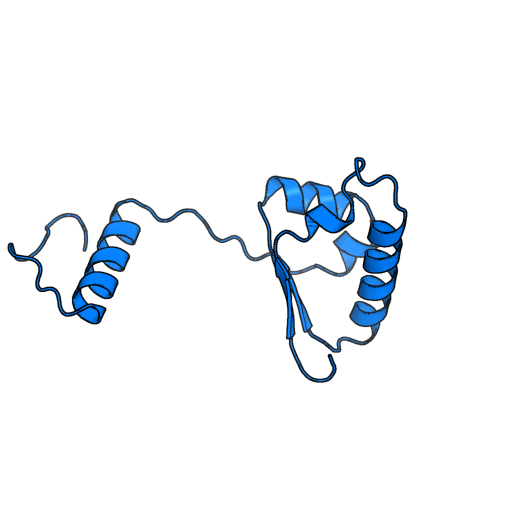439 1.00 58.25 97 GLY A O 1
ATOM 737 N N . PRO A 1 98 ? 25.664 -8.025 -24.909 1.00 51.06 98 PRO A N 1
ATOM 738 C CA . PRO A 1 98 ? 25.005 -8.077 -23.604 1.00 51.06 98 PRO A CA 1
ATOM 739 C C . PRO A 1 98 ? 25.5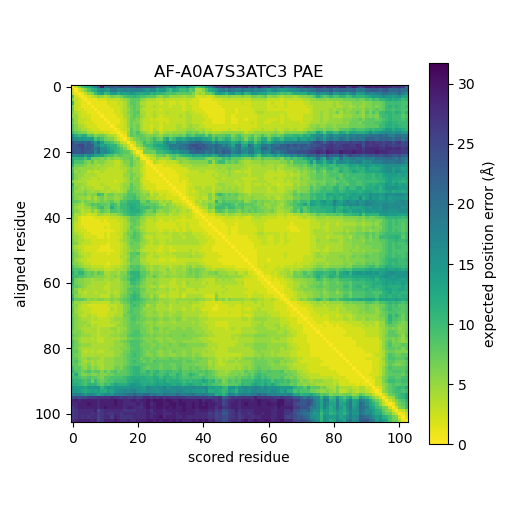74 -7.018 -22.644 1.00 51.06 98 PRO A C 1
ATOM 741 O O . PRO A 1 98 ? 26.784 -6.904 -22.477 1.00 51.06 98 PRO A O 1
ATOM 744 N N . HIS A 1 99 ? 24.702 -6.251 -21.985 1.00 58.75 99 HIS A N 1
ATOM 745 C CA . HIS A 1 99 ? 25.098 -5.330 -20.917 1.00 58.75 99 HIS A CA 1
ATOM 746 C C . HIS A 1 99 ? 25.580 -6.133 -19.693 1.00 58.75 99 HIS A C 1
ATOM 748 O O . HIS A 1 99 ? 24.828 -6.349 -18.736 1.00 58.75 99 HIS A O 1
ATOM 754 N N . ASP A 1 100 ? 26.818 -6.623 -19.761 1.00 51.34 100 ASP A N 1
ATOM 755 C CA . ASP A 1 100 ? 27.542 -7.340 -18.714 1.00 51.34 100 ASP A CA 1
ATOM 756 C C . ASP A 1 100 ? 27.576 -6.468 -17.450 1.00 51.34 100 ASP A C 1
ATOM 758 O O . ASP A 1 100 ? 28.378 -5.549 -17.301 1.00 51.34 100 ASP A O 1
ATOM 762 N N . GLY A 1 101 ? 26.612 -6.705 -16.560 1.00 53.88 101 GLY A N 1
ATOM 763 C CA . GLY A 1 101 ? 26.379 -5.908 -15.357 1.00 53.88 101 GLY A CA 1
ATOM 764 C C . GLY A 1 101 ? 24.913 -5.866 -14.921 1.00 53.88 101 GLY A C 1
ATOM 765 O O . GLY A 1 101 ? 24.641 -5.806 -13.719 1.00 53.88 101 GLY A O 1
ATOM 766 N N . ILE A 1 102 ? 23.969 -5.981 -15.865 1.00 53.50 102 ILE A N 1
ATOM 767 C CA . ILE A 1 102 ? 22.516 -5.872 -15.611 1.00 53.50 102 ILE A CA 1
ATOM 768 C C . ILE A 1 102 ? 21.808 -7.250 -15.588 1.00 53.50 102 ILE A C 1
ATOM 770 O O . ILE A 1 102 ? 20.742 -7.393 -14.984 1.00 53.50 102 ILE A O 1
ATOM 774 N N . THR A 1 103 ? 22.427 -8.300 -16.141 1.00 52.06 103 THR A N 1
ATOM 775 C CA . THR A 1 103 ? 21.987 -9.703 -15.956 1.00 52.06 103 THR A CA 1
ATOM 776 C C . THR A 1 103 ? 22.681 -10.316 -14.748 1.00 52.06 103 THR A C 1
ATOM 778 O O . THR A 1 103 ? 21.971 -10.883 -13.893 1.00 52.06 103 THR A O 1
#

Radius of gyration: 19.95 Å; Cα contacts (8 Å, |Δi|>4): 81; chains: 1; bounding box: 47×31×48 Å

Foldseek 3Di:
DFPEEAEAEPLLVLVDPPPPDCVSVVVVVVVLVCLVVPGPHYHYYDDPVSVVVSCVVDVSSVVSCPDDDDDDDDDPLRVVVVVCVVCVVVVHDDPDPDPVPND

Solvent-accessible surface area (backbone atoms only — not comparable to full-atom values): 6401 Å² total; per-residue (Å²): 111,80,88,44,74,46,77,38,73,52,49,45,65,42,71,49,82,87,53,98,52,72,61,33,57,54,52,50,54,50,52,57,56,39,58,74,70,63,50,28,46,74,44,78,38,61,56,71,69,53,44,52,52,44,32,66,73,37,76,69,51,46,68,71,58,80,77,83,84,86,82,76,84,73,48,76,38,52,48,47,47,54,46,55,53,54,36,48,76,70,73,45,81,80,88,69,78,79,63,88,80,46,122

Organism: NCBI:txid156174

Sequence (103 aa):
AKGGVLFIDEAYTLTLPDSDRDFGQEAVDELMSDLLTGDPVVILAGYPEEMTSFLASNAGLARRFEHTLSFPDYTPRDLGRIFVVKAAESGFGLDGGPHDGIT

pLDDT: mean 83.27, std 12.59, range [51.06, 96.06]